Protein AF-A0A7S4L7Z9-F1 (afdb_monomer_lite)

Secondary structure (DSSP, 8-state):
-------GGGHHHHHHHHHHHT------PPPPHHHHHHHHHHHHHHHHHT--GGGGGGTHHHHHHHHHHH-HHHHHHHHHHHHTT--SPPPPB-TTT--BTEEEEEEEESS---STHHHHHHHTTTS-HHHHHH-EEEEEEEETTEEEEEEEEEGGGGGGG-

Foldseek 3Di:
DDDDDDDPVCVVVLVVVCVVVVHDDDDDDDDAPVVLLVVLLVVVVVVVVVDDPVCCVVCVVVLVVLCVPPHNVVSVVCVSCVSSVNPDPRFAADPQHRDTQKHKDKDKDQDDDPDLVVQLVVCVVPDDNVQSVQKARWDWDDDPSITTIIIIGGNVCVVVVD

pLDDT: mean 89.86, std 5.75, range [72.06, 97.31]

Organism: Guillardia theta (NCBI:txid55529)

Radius of gyration: 23.19 Å; chains: 1; bounding box: 47×49×59 Å

Structure (mmCIF, N/CA/C/O backbone):
data_AF-A0A7S4L7Z9-F1
#
_entry.id   AF-A0A7S4L7Z9-F1
#
loop_
_atom_site.group_PDB
_atom_site.id
_atom_site.type_symbol
_atom_site.label_atom_id
_atom_site.label_alt_id
_atom_site.label_comp_id
_atom_site.label_asym_id
_atom_site.label_entity_id
_atom_site.label_seq_id
_atom_site.pdbx_PDB_ins_code
_atom_site.Cartn_x
_atom_site.Cartn_y
_atom_site.Cartn_z
_atom_site.occupancy
_atom_site.B_iso_or_equiv
_atom_site.auth_seq_id
_atom_site.auth_comp_id
_atom_site.auth_asym_id
_atom_site.auth_atom_id
_atom_site.pdbx_PDB_model_num
ATOM 1 N N . VAL A 1 1 ? 9.355 22.366 4.865 1.00 83.38 1 VAL A N 1
ATOM 2 C CA . VAL A 1 1 ? 9.471 21.426 3.721 1.00 83.38 1 VAL A CA 1
ATOM 3 C C . VAL A 1 1 ? 8.527 21.908 2.635 1.00 83.38 1 VAL A C 1
ATOM 5 O O . VAL A 1 1 ? 7.402 22.244 2.971 1.00 83.38 1 VAL A O 1
ATOM 8 N N . ALA A 1 2 ? 8.977 22.000 1.383 1.00 88.69 2 ALA A N 1
ATOM 9 C CA . ALA A 1 2 ? 8.114 22.316 0.244 1.00 88.69 2 ALA A CA 1
ATOM 10 C C . ALA A 1 2 ? 7.942 21.052 -0.605 1.00 88.69 2 ALA A C 1
ATOM 12 O O . ALA A 1 2 ? 8.928 20.374 -0.894 1.00 88.69 2 ALA A O 1
ATOM 13 N N . VAL A 1 3 ? 6.702 20.731 -0.970 1.00 91.38 3 VAL A N 1
ATOM 14 C CA . VAL A 1 3 ?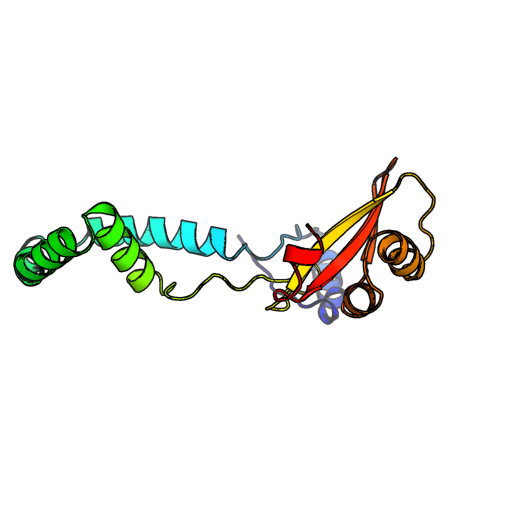 6.358 19.570 -1.801 1.00 91.38 3 VAL A CA 1
ATOM 15 C C . VAL A 1 3 ? 5.645 20.082 -3.045 1.00 91.38 3 VAL A C 1
ATOM 17 O O . VAL A 1 3 ? 4.764 20.934 -2.948 1.00 91.38 3 VAL A O 1
ATOM 20 N N . THR A 1 4 ? 6.034 19.582 -4.215 1.00 90.94 4 THR A N 1
ATOM 21 C CA . THR A 1 4 ? 5.438 19.957 -5.500 1.00 90.94 4 THR A CA 1
ATOM 22 C C . THR A 1 4 ? 4.947 18.696 -6.196 1.00 90.94 4 THR A C 1
ATOM 24 O O . THR A 1 4 ? 5.739 17.805 -6.496 1.00 90.94 4 THR A O 1
ATOM 27 N N . PHE A 1 5 ? 3.640 18.620 -6.438 1.00 91.12 5 PHE A N 1
ATOM 28 C CA . PHE A 1 5 ? 3.031 17.557 -7.231 1.00 91.12 5 PHE A CA 1
ATOM 29 C C . PHE A 1 5 ? 3.105 17.919 -8.712 1.00 91.12 5 PHE A C 1
ATOM 31 O O . PHE A 1 5 ? 2.919 19.079 -9.075 1.00 91.12 5 PHE A O 1
ATOM 38 N N . PHE A 1 6 ? 3.391 16.933 -9.556 1.00 88.00 6 PHE A N 1
ATOM 39 C CA . PHE A 1 6 ? 3.466 17.118 -10.999 1.00 88.00 6 PHE A CA 1
ATOM 40 C C . PHE A 1 6 ? 3.132 15.808 -11.718 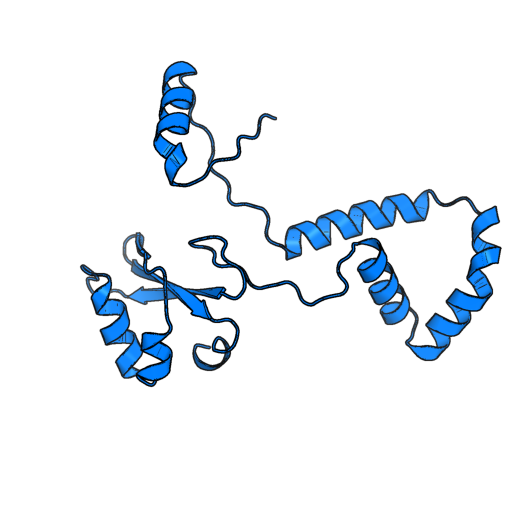1.00 88.00 6 PHE A C 1
ATOM 42 O O . PHE A 1 6 ? 3.316 14.710 -11.189 1.00 88.00 6 PHE A O 1
ATOM 49 N N . THR A 1 7 ? 2.669 15.926 -12.951 1.00 86.06 7 THR A N 1
ATOM 50 C CA . THR A 1 7 ? 2.453 14.822 -13.885 1.00 86.06 7 THR A CA 1
ATOM 51 C C . THR A 1 7 ? 3.618 14.721 -14.874 1.00 86.06 7 THR A C 1
ATOM 53 O O . THR A 1 7 ? 4.326 15.704 -15.105 1.00 86.06 7 THR A O 1
ATOM 56 N N . PRO A 1 8 ? 3.812 13.584 -15.571 1.00 81.81 8 PRO A N 1
ATOM 57 C CA . PRO A 1 8 ? 4.879 13.460 -16.570 1.00 81.81 8 PRO A CA 1
ATOM 58 C C . PRO A 1 8 ? 4.878 14.560 -17.649 1.00 81.81 8 PRO A C 1
ATOM 60 O O . PRO A 1 8 ? 5.938 14.922 -18.159 1.00 81.81 8 PRO A O 1
ATOM 63 N N . ARG A 1 9 ? 3.708 15.129 -17.978 1.00 87.38 9 ARG A N 1
ATOM 64 C CA . ARG A 1 9 ? 3.565 16.224 -18.957 1.00 87.38 9 ARG A CA 1
ATOM 65 C C . ARG A 1 9 ? 4.122 17.555 -18.437 1.00 87.38 9 ARG A C 1
ATOM 67 O O . ARG A 1 9 ? 4.631 18.358 -19.217 1.00 87.38 9 ARG A O 1
ATOM 74 N N . GLU A 1 10 ? 4.098 17.763 -17.127 1.00 91.94 10 GLU A N 1
ATOM 75 C CA . GLU A 1 10 ? 4.520 18.996 -16.447 1.00 91.94 10 GLU A CA 1
ATOM 76 C C . GLU A 1 10 ? 6.019 19.000 -16.100 1.00 91.94 10 GLU A C 1
ATOM 78 O O . GLU A 1 10 ? 6.550 19.988 -15.599 1.00 91.94 10 GLU A O 1
ATOM 83 N N . MET A 1 11 ? 6.758 17.939 -16.447 1.00 88.12 11 MET A N 1
ATOM 84 C CA . MET A 1 11 ? 8.201 17.819 -16.187 1.00 88.12 11 MET A CA 1
ATOM 85 C C . MET A 1 11 ? 9.026 18.993 -16.750 1.00 88.12 11 MET A C 1
ATOM 87 O O . MET A 1 11 ? 10.094 19.335 -16.240 1.00 88.12 11 MET A O 1
ATOM 91 N N . HIS A 1 12 ? 8.563 19.621 -17.833 1.00 92.19 12 HIS A N 1
ATOM 92 C CA . HIS A 1 12 ? 9.214 20.803 -18.399 1.00 92.19 12 HIS A CA 1
ATOM 93 C C . HIS A 1 12 ? 9.062 22.044 -17.499 1.00 92.19 12 HIS A C 1
ATOM 95 O O . HIS A 1 12 ? 10.016 22.806 -17.354 1.00 92.19 12 HIS A O 1
ATOM 101 N N . GLN A 1 13 ? 7.910 22.208 -16.842 1.00 94.50 13 GLN A N 1
ATOM 102 C CA . GLN A 1 13 ? 7.648 23.297 -15.896 1.00 94.50 13 GLN A CA 1
ATOM 103 C C . GLN A 1 13 ? 8.478 23.117 -14.624 1.00 94.50 13 GLN A C 1
ATOM 105 O O . GLN A 1 13 ? 9.096 24.073 -14.161 1.00 94.50 13 GLN A O 1
ATOM 110 N N . LEU A 1 14 ? 8.582 21.881 -14.118 1.00 92.62 14 LEU A N 1
ATOM 111 C CA . LEU A 1 14 ? 9.432 21.565 -12.967 1.00 92.62 14 LEU A CA 1
ATOM 112 C C . LEU A 1 14 ? 10.896 21.953 -13.236 1.00 92.62 14 LEU A C 1
ATOM 114 O O . LEU A 1 14 ? 11.526 22.626 -12.425 1.00 92.62 14 LEU A O 1
ATOM 118 N N . ARG A 1 15 ? 11.417 21.622 -14.426 1.00 92.69 15 ARG A N 1
ATOM 119 C CA . ARG A 1 15 ? 12.776 22.010 -14.841 1.00 92.69 15 ARG A CA 1
ATOM 120 C C . ARG A 1 15 ? 12.963 23.524 -14.938 1.00 92.69 15 ARG A C 1
ATOM 122 O O . ARG A 1 15 ? 14.030 24.021 -14.582 1.00 92.69 15 ARG A O 1
ATOM 129 N N . ALA A 1 16 ? 11.947 24.260 -15.390 1.00 94.81 16 ALA A N 1
ATOM 130 C CA . ALA A 1 16 ? 11.990 25.721 -15.418 1.00 94.81 16 ALA A CA 1
ATOM 131 C C . ALA A 1 16 ? 12.058 26.318 -14.001 1.00 94.81 16 ALA A C 1
ATOM 133 O O . ALA A 1 16 ? 12.823 27.258 -13.770 1.00 94.81 16 ALA A O 1
ATOM 134 N N . ILE A 1 17 ? 11.316 25.741 -13.046 1.00 94.25 17 ILE A N 1
ATOM 135 C CA . ILE A 1 17 ? 11.379 26.122 -11.629 1.00 94.25 17 ILE A CA 1
ATOM 136 C C . ILE A 1 17 ? 12.788 25.881 -11.090 1.00 94.25 17 ILE A C 1
ATOM 138 O O . ILE A 1 17 ? 13.406 26.833 -10.621 1.00 94.25 17 ILE A O 1
ATOM 142 N N . GLU A 1 18 ? 13.325 24.661 -11.222 1.00 94.62 18 GLU A N 1
ATOM 143 C CA . GLU A 1 18 ? 14.678 24.306 -10.762 1.00 94.62 18 GLU A CA 1
ATOM 144 C C . GLU A 1 18 ? 15.753 25.254 -11.303 1.00 94.62 18 GLU A C 1
ATOM 146 O O . GLU A 1 18 ? 16.648 25.676 -10.569 1.00 94.62 18 GLU A O 1
ATOM 151 N N . TRP A 1 19 ? 15.660 25.608 -12.589 1.00 95.44 19 TRP A N 1
ATOM 152 C CA . TRP A 1 19 ? 16.607 26.513 -13.235 1.00 95.44 19 TRP A CA 1
ATOM 153 C C . TRP A 1 19 ? 16.540 27.924 -12.646 1.00 95.44 19 TRP A C 1
ATOM 155 O O . TRP A 1 19 ? 17.569 28.538 -12.367 1.00 95.44 19 TRP A O 1
ATOM 165 N N . ARG A 1 20 ? 15.326 28.419 -12.390 1.00 95.69 20 ARG A N 1
ATOM 166 C CA . ARG A 1 20 ? 15.093 29.757 -11.840 1.00 95.69 20 ARG A CA 1
ATOM 167 C C . ARG A 1 20 ? 15.471 29.864 -10.363 1.00 95.69 20 ARG A C 1
ATOM 169 O O . ARG A 1 20 ? 16.001 30.895 -9.961 1.00 95.69 20 ARG A O 1
ATOM 176 N N . ILE A 1 21 ? 15.261 28.805 -9.578 1.00 94.75 21 ILE A N 1
ATOM 177 C CA . ILE A 1 21 ? 15.668 28.740 -8.160 1.00 94.75 21 ILE A CA 1
ATOM 178 C C . ILE A 1 21 ? 17.113 28.253 -7.968 1.00 94.75 21 ILE A C 1
ATOM 180 O O . ILE A 1 21 ? 17.591 28.185 -6.836 1.00 94.75 21 ILE A O 1
ATOM 184 N N . LYS A 1 22 ? 17.801 27.879 -9.057 1.00 94.25 22 LYS A N 1
ATOM 185 C CA . LYS A 1 22 ? 19.173 27.340 -9.072 1.00 94.25 22 LYS A CA 1
ATOM 186 C C . LYS A 1 22 ? 19.390 26.156 -8.117 1.00 94.25 22 LYS A C 1
ATOM 188 O O . LYS A 1 22 ? 20.493 25.944 -7.628 1.00 94.25 22 LYS A O 1
ATOM 193 N N . THR A 1 23 ? 18.339 25.382 -7.859 1.00 93.81 23 THR A N 1
ATOM 194 C CA . THR A 1 23 ? 18.334 24.262 -6.909 1.00 93.81 23 THR A CA 1
ATOM 195 C C . THR A 1 23 ? 17.626 23.075 -7.539 1.00 93.81 23 THR A C 1
ATOM 197 O O . THR A 1 23 ? 16.549 23.228 -8.115 1.00 93.81 23 THR A O 1
ATOM 200 N N . LYS A 1 24 ? 18.227 21.887 -7.425 1.00 90.62 24 LYS A N 1
ATOM 201 C CA . LYS A 1 24 ? 17.601 20.635 -7.857 1.00 90.62 24 LYS A CA 1
ATOM 202 C C . LYS A 1 24 ? 16.619 20.134 -6.811 1.00 90.62 24 LYS A C 1
ATOM 204 O O . LYS A 1 24 ? 16.946 20.062 -5.628 1.00 90.62 24 LYS A O 1
ATOM 209 N N . MET A 1 25 ? 15.421 19.779 -7.255 1.00 89.38 25 MET A N 1
ATOM 210 C CA . MET A 1 25 ? 14.410 19.158 -6.417 1.00 89.38 25 MET A CA 1
ATOM 211 C C . MET A 1 25 ? 14.675 17.657 -6.352 1.00 89.38 25 MET A C 1
ATOM 213 O O . MET A 1 25 ? 14.941 17.001 -7.358 1.00 89.38 25 MET A O 1
ATOM 217 N N . ARG A 1 26 ? 14.592 17.086 -5.150 1.00 90.00 26 ARG A N 1
ATOM 218 C CA . ARG A 1 26 ? 14.646 15.634 -4.990 1.00 90.00 26 ARG A CA 1
ATOM 219 C C . ARG A 1 26 ? 13.301 15.050 -5.405 1.00 90.00 26 ARG A C 1
ATOM 221 O O . ARG A 1 26 ? 12.307 15.260 -4.714 1.00 90.00 26 ARG A O 1
ATOM 228 N N . GLN A 1 27 ? 13.284 14.297 -6.499 1.00 84.94 27 GLN A N 1
ATOM 229 C CA . GLN A 1 27 ? 12.105 13.537 -6.889 1.00 84.94 27 GLN A CA 1
ATOM 230 C C . GLN A 1 27 ? 11.933 12.342 -5.946 1.00 84.94 27 GLN A C 1
ATOM 232 O O . GLN A 1 27 ? 12.853 11.546 -5.761 1.00 84.94 27 GLN A O 1
ATOM 237 N N . ILE A 1 28 ? 10.749 12.232 -5.355 1.00 84.94 28 ILE A N 1
ATOM 238 C CA . ILE A 1 28 ? 10.320 11.090 -4.548 1.00 84.94 28 ILE A CA 1
ATOM 239 C C . ILE A 1 28 ? 9.045 10.518 -5.167 1.00 84.94 28 ILE A C 1
ATOM 241 O O . ILE A 1 28 ? 8.248 11.263 -5.741 1.00 84.94 28 ILE A O 1
ATOM 245 N N . SER A 1 29 ? 8.869 9.201 -5.096 1.00 76.69 29 SER A N 1
ATOM 246 C CA . SER A 1 29 ? 7.602 8.573 -5.467 1.00 76.69 29 SER A CA 1
ATOM 247 C C . SER A 1 29 ? 6.517 8.939 -4.456 1.00 76.69 29 SER A C 1
ATOM 249 O O . SER A 1 29 ? 6.810 9.293 -3.312 1.00 76.69 29 SER A O 1
ATOM 251 N N . ALA A 1 30 ? 5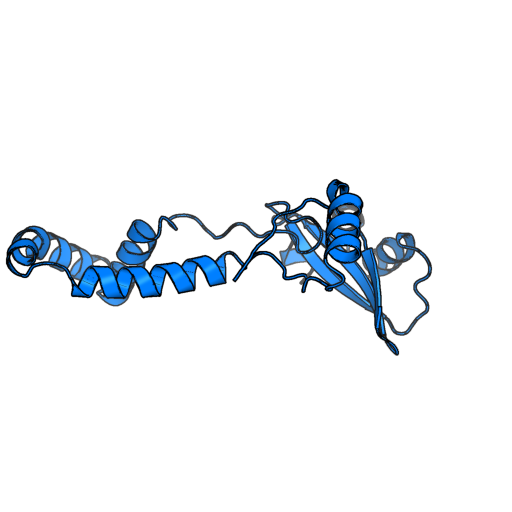.257 8.827 -4.874 1.00 79.31 30 ALA A N 1
ATOM 252 C CA . ALA A 1 30 ? 4.151 8.852 -3.929 1.00 79.31 30 ALA A CA 1
ATOM 253 C C . ALA A 1 30 ? 4.330 7.728 -2.884 1.00 79.31 30 ALA A C 1
ATOM 255 O O . ALA A 1 30 ? 4.894 6.679 -3.224 1.00 79.31 30 ALA A O 1
ATOM 256 N N . PRO A 1 31 ? 3.870 7.940 -1.638 1.00 81.00 31 PRO A N 1
ATOM 257 C CA . PRO A 1 31 ? 3.887 6.897 -0.627 1.00 81.00 31 PRO A CA 1
ATOM 258 C C . PRO A 1 31 ? 3.056 5.705 -1.093 1.00 81.00 31 PRO A C 1
ATOM 260 O O . PRO A 1 31 ? 2.021 5.863 -1.751 1.00 81.00 31 PRO A O 1
ATOM 263 N N . GLN A 1 32 ? 3.523 4.509 -0.757 1.00 76.38 32 GLN A N 1
ATOM 264 C CA . GLN A 1 32 ? 2.781 3.297 -1.079 1.00 76.38 32 GLN A CA 1
ATOM 265 C C . GLN A 1 32 ? 1.509 3.216 -0.223 1.00 76.38 32 GLN A C 1
ATOM 267 O O . GLN A 1 32 ? 1.510 3.694 0.914 1.00 76.38 32 GLN A O 1
ATOM 272 N N . PRO A 1 33 ? 0.426 2.581 -0.709 1.00 78.50 33 PRO A N 1
ATOM 273 C CA . PRO A 1 33 ? -0.803 2.429 0.069 1.00 78.50 33 PRO A CA 1
ATOM 274 C C . PRO A 1 33 ? -0.564 1.832 1.468 1.00 78.50 33 PRO A C 1
ATOM 276 O O . PRO A 1 33 ? -1.141 2.291 2.449 1.00 78.50 33 PRO A O 1
ATOM 279 N N . GLU A 1 34 ? 0.360 0.876 1.590 1.00 81.62 34 GLU A N 1
ATOM 280 C CA . GLU A 1 34 ? 0.756 0.296 2.880 1.00 81.62 34 GLU A CA 1
ATOM 281 C C . GLU A 1 34 ? 1.414 1.302 3.834 1.00 81.62 34 GLU A C 1
ATOM 283 O O . GLU A 1 34 ? 1.226 1.226 5.048 1.00 81.62 34 GLU A O 1
ATOM 288 N N . GLU A 1 35 ? 2.202 2.241 3.308 1.00 84.12 35 GLU A N 1
ATOM 289 C CA . GLU A 1 35 ? 2.846 3.286 4.107 1.00 84.12 35 GLU A CA 1
ATOM 290 C C . GLU A 1 35 ? 1.807 4.267 4.648 1.00 84.12 35 GLU A C 1
ATOM 292 O O . GLU A 1 35 ? 1.891 4.661 5.810 1.00 84.12 35 GLU A O 1
ATOM 297 N N . ILE A 1 36 ? 0.793 4.591 3.838 1.00 86.38 36 ILE A N 1
ATOM 298 C CA . ILE A 1 36 ? -0.344 5.423 4.248 1.00 86.38 36 ILE A CA 1
ATOM 299 C C . ILE A 1 36 ? -1.110 4.735 5.384 1.00 86.38 36 ILE A C 1
ATOM 301 O O . ILE A 1 36 ? -1.353 5.351 6.418 1.00 86.38 36 ILE A O 1
ATOM 305 N N . VAL A 1 37 ? -1.425 3.441 5.244 1.00 87.12 37 VAL A N 1
ATOM 306 C CA . VAL A 1 37 ? -2.112 2.672 6.298 1.00 87.12 37 VAL A CA 1
ATOM 307 C C . VAL A 1 37 ? -1.290 2.639 7.587 1.00 87.12 37 VAL A C 1
ATOM 309 O O . VAL A 1 37 ? -1.835 2.839 8.670 1.00 87.12 37 VAL A O 1
ATOM 312 N N . LYS A 1 38 ? 0.028 2.427 7.491 1.00 87.38 38 LYS A N 1
ATOM 313 C CA . LYS A 1 38 ? 0.924 2.430 8.659 1.00 87.38 38 LYS A CA 1
ATOM 314 C C . LYS A 1 38 ? 0.986 3.793 9.345 1.00 87.38 38 LYS A C 1
ATOM 316 O O . LYS A 1 38 ? 1.065 3.825 10.571 1.00 87.38 38 LYS A O 1
ATOM 321 N N . ALA A 1 39 ? 0.982 4.888 8.586 1.00 89.31 39 ALA A N 1
ATOM 322 C CA . ALA A 1 39 ? 0.931 6.237 9.141 1.00 89.31 39 ALA A CA 1
ATOM 323 C C . ALA A 1 39 ? -0.404 6.472 9.865 1.00 89.31 39 ALA A C 1
ATOM 325 O O . ALA A 1 39 ? -0.395 6.756 11.059 1.00 89.31 39 ALA A O 1
ATOM 326 N N . ASN A 1 40 ? -1.530 6.192 9.201 1.00 89.75 40 ASN A N 1
ATOM 327 C CA . ASN A 1 40 ? -2.864 6.330 9.791 1.00 89.75 40 ASN A CA 1
ATOM 328 C C . ASN A 1 40 ? -3.020 5.497 11.069 1.00 89.75 40 ASN A C 1
ATOM 330 O O . ASN A 1 40 ? -3.556 5.982 12.056 1.00 89.75 40 ASN A O 1
ATOM 334 N N . ALA A 1 41 ? -2.524 4.257 11.093 1.00 90.12 41 ALA A N 1
ATOM 335 C CA . ALA A 1 41 ? -2.605 3.406 12.280 1.00 90.12 41 ALA A CA 1
ATOM 336 C C . ALA A 1 41 ? -1.881 4.008 13.499 1.00 90.12 41 ALA A C 1
ATOM 338 O O . ALA A 1 41 ? -2.321 3.813 14.632 1.00 90.12 41 ALA A O 1
ATOM 339 N N . ARG A 1 42 ? -0.782 4.746 13.283 1.00 90.44 42 ARG A N 1
ATOM 340 C CA . ARG A 1 42 ? -0.076 5.455 14.362 1.00 90.44 42 ARG A CA 1
ATOM 341 C C . ARG A 1 42 ? -0.885 6.642 14.863 1.00 90.44 42 ARG A C 1
ATOM 343 O O . ARG A 1 42 ? -1.003 6.803 16.072 1.00 90.44 42 ARG A O 1
ATOM 350 N N . ASP A 1 43 ? -1.460 7.414 13.950 1.00 92.94 43 ASP A N 1
ATOM 351 C CA . ASP A 1 43 ? -2.268 8.581 14.302 1.00 92.94 43 ASP A CA 1
ATOM 352 C C . ASP A 1 43 ? -3.533 8.158 15.062 1.00 92.94 43 ASP A C 1
ATOM 354 O O . ASP A 1 43 ? -3.848 8.723 16.104 1.00 92.94 43 ASP A O 1
ATOM 358 N N . ILE A 1 44 ? -4.188 7.076 14.625 1.00 94.50 44 ILE A N 1
ATOM 359 C CA . ILE A 1 44 ? -5.351 6.499 15.314 1.00 94.50 44 ILE A CA 1
ATOM 360 C C . ILE A 1 44 ? -4.993 6.063 16.729 1.00 94.50 44 ILE A C 1
ATOM 362 O O . ILE A 1 44 ? -5.775 6.287 17.647 1.00 94.50 44 ILE A O 1
ATOM 366 N N . LYS A 1 45 ? -3.819 5.455 16.928 1.00 93.50 45 LYS A N 1
ATOM 367 C CA . LYS A 1 45 ? -3.377 5.062 18.268 1.00 93.50 45 LYS A CA 1
ATOM 368 C C . LYS A 1 45 ? -3.323 6.272 19.206 1.00 93.50 45 LYS A C 1
ATOM 370 O O . LYS A 1 45 ? -3.829 6.177 20.318 1.00 93.50 45 LYS A O 1
ATOM 375 N N . LEU A 1 46 ? -2.758 7.390 18.748 1.00 94.19 46 LEU A N 1
ATOM 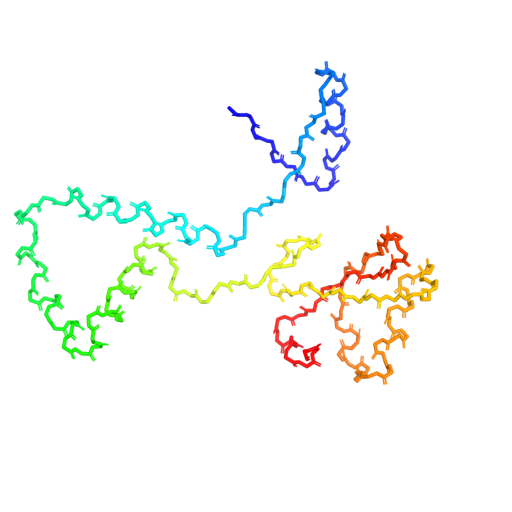376 C CA . LEU A 1 46 ? -2.711 8.629 19.529 1.00 94.19 46 LEU A CA 1
ATOM 377 C C . LEU A 1 46 ? -4.125 9.151 19.814 1.00 94.19 46 LEU A C 1
ATOM 379 O O . LEU A 1 46 ? -4.438 9.475 20.951 1.00 94.19 46 LEU A O 1
ATOM 383 N N . SER A 1 47 ? -5.012 9.142 18.815 1.00 93.56 47 SER A N 1
ATOM 384 C CA . SER A 1 47 ? -6.406 9.563 19.006 1.00 93.56 47 SER A CA 1
ATOM 385 C C . SER A 1 47 ? -7.175 8.687 19.999 1.00 93.56 47 SER A C 1
ATOM 387 O O . SER A 1 47 ? -8.023 9.194 20.724 1.00 93.56 47 SER A O 1
ATOM 389 N N . VAL A 1 48 ? -6.893 7.381 20.053 1.00 92.94 48 VAL A N 1
ATOM 390 C CA . VAL A 1 48 ? -7.502 6.464 21.032 1.00 92.94 48 VAL A CA 1
ATOM 391 C C . VAL A 1 48 ? -7.020 6.771 22.454 1.00 92.94 48 VAL A C 1
ATOM 393 O O . VAL A 1 48 ? -7.813 6.679 23.386 1.00 92.94 48 VAL A O 1
ATOM 396 N N . GLU A 1 49 ? -5.756 7.170 22.629 1.00 92.19 49 GLU A N 1
ATOM 397 C CA . GLU A 1 49 ? -5.197 7.568 23.934 1.00 92.19 49 GLU A CA 1
ATOM 398 C C . GLU A 1 49 ? -5.815 8.875 24.475 1.00 92.19 49 GLU A C 1
ATOM 400 O O . GLU A 1 49 ? -5.832 9.088 25.685 1.00 92.19 49 GLU A O 1
ATOM 405 N N . GLU A 1 50 ? -6.369 9.723 23.604 1.00 94.44 50 GLU A N 1
ATOM 406 C CA . GLU A 1 50 ? -7.016 10.994 23.965 1.00 94.44 50 GLU A CA 1
ATOM 407 C C . GLU A 1 50 ? -8.513 10.860 24.314 1.00 94.44 50 GLU A C 1
ATOM 409 O O . GLU A 1 50 ? -9.155 11.843 24.697 1.00 94.44 50 GLU A O 1
ATOM 414 N N . VAL A 1 51 ? -9.100 9.662 24.194 1.00 94.81 51 VAL A N 1
ATOM 415 C CA . VAL A 1 51 ? -10.527 9.442 24.476 1.00 94.81 51 VAL A CA 1
ATOM 416 C C . VAL A 1 51 ? -10.816 9.618 25.968 1.00 94.81 51 VAL A C 1
ATOM 418 O O . VAL A 1 51 ? -10.202 8.986 26.826 1.00 94.81 51 VAL A O 1
ATOM 421 N N . HIS A 1 52 ? -11.809 10.452 26.284 1.00 96.25 52 HIS A N 1
ATOM 422 C CA . HIS A 1 52 ? -12.227 10.694 27.663 1.00 96.25 52 HIS A CA 1
ATOM 423 C C . HIS A 1 52 ? -12.822 9.429 28.305 1.00 96.25 52 HIS A C 1
ATOM 425 O O . HIS A 1 52 ? -13.677 8.768 27.710 1.00 96.25 52 HIS A O 1
ATOM 431 N N . SER A 1 53 ? -12.429 9.131 29.549 1.00 94.12 53 SER A N 1
ATOM 432 C CA . SER A 1 53 ? -12.831 7.915 30.278 1.00 94.12 53 SER A CA 1
ATOM 433 C C . SER A 1 53 ? -14.344 7.722 30.359 1.00 94.12 53 SER A C 1
ATOM 435 O O . SER A 1 53 ? -14.828 6.604 30.232 1.00 94.12 53 SER A O 1
ATOM 437 N N . ASP A 1 54 ? -15.094 8.810 30.516 1.00 96.38 54 ASP A N 1
ATOM 438 C CA . ASP A 1 54 ? -16.557 8.785 30.679 1.00 96.38 54 ASP A CA 1
ATOM 439 C C . ASP A 1 54 ? -17.305 8.278 29.440 1.00 96.38 54 ASP A C 1
ATOM 441 O O . ASP A 1 54 ? -18.474 7.906 29.522 1.00 96.38 54 ASP A O 1
ATOM 445 N N . VAL A 1 55 ? -16.640 8.256 28.285 1.00 94.94 55 VAL A N 1
ATOM 446 C CA . VAL A 1 55 ? -17.210 7.753 27.034 1.00 94.94 55 VAL A CA 1
ATOM 447 C C . VAL A 1 55 ? -17.050 6.232 26.930 1.00 94.94 55 VAL A C 1
ATOM 449 O O . VAL A 1 55 ? -17.856 5.581 26.268 1.00 94.94 55 VAL A O 1
ATOM 452 N N . LEU A 1 56 ? -16.059 5.638 27.610 1.00 93.69 56 LEU A N 1
ATOM 453 C CA . LEU A 1 56 ? -15.746 4.206 27.512 1.00 93.69 56 LEU A CA 1
ATOM 454 C C . LEU A 1 56 ? -16.912 3.285 27.928 1.00 93.69 56 LEU A C 1
ATOM 456 O O . LEU A 1 56 ? -17.186 2.341 27.180 1.00 93.69 56 LEU A O 1
ATOM 460 N N . PRO A 1 57 ? -17.669 3.560 29.015 1.00 97.06 57 PRO A N 1
ATOM 461 C CA . PRO A 1 57 ? -18.804 2.721 29.412 1.00 97.06 57 PRO A CA 1
ATOM 462 C C . PRO A 1 57 ? -19.910 2.624 28.352 1.00 97.06 57 PRO A C 1
ATOM 464 O O . PRO A 1 57 ? -20.660 1.652 28.328 1.00 97.06 57 PRO A O 1
ATOM 467 N N . LEU A 1 58 ? -20.015 3.604 27.443 1.00 96.00 58 LEU A N 1
ATOM 468 C CA . LEU A 1 58 ? -21.014 3.586 26.366 1.00 96.00 58 LEU A CA 1
ATOM 469 C C . LEU A 1 58 ? -20.740 2.488 25.326 1.00 96.00 58 LEU A C 1
ATOM 471 O O . LEU A 1 58 ? -21.660 2.073 24.623 1.00 96.00 58 LEU A O 1
ATOM 475 N N . PHE A 1 59 ? -19.492 2.023 25.227 1.00 95.50 59 PHE A N 1
ATOM 476 C CA . PHE A 1 59 ? -19.052 1.035 24.240 1.00 95.50 59 PHE A CA 1
ATOM 477 C C . PHE A 1 59 ? -18.708 -0.327 24.853 1.00 95.50 59 PHE A C 1
ATOM 479 O O . PHE A 1 59 ? -18.547 -1.289 24.106 1.00 95.50 59 PHE A O 1
ATOM 486 N N . GLU A 1 60 ? -18.627 -0.429 26.183 1.00 95.56 60 GLU A N 1
ATOM 487 C CA . GLU A 1 60 ? -18.115 -1.600 26.909 1.00 95.56 60 GLU A CA 1
ATOM 488 C C . GLU A 1 60 ? -18.822 -2.899 26.506 1.00 95.56 60 GLU A C 1
ATOM 490 O O . GLU A 1 60 ? -18.176 -3.822 26.015 1.00 95.56 60 GLU A O 1
ATOM 495 N N . LYS A 1 61 ? -20.159 -2.925 26.560 1.00 97.19 61 LYS A N 1
ATOM 496 C CA . LYS A 1 61 ? -20.944 -4.105 26.166 1.00 97.19 61 LYS A CA 1
ATOM 497 C C . LYS A 1 61 ? -20.692 -4.530 24.712 1.00 97.19 61 LYS A C 1
ATOM 499 O O . LYS A 1 61 ? -20.555 -5.712 24.423 1.00 97.19 61 LYS A O 1
ATOM 504 N N . THR A 1 62 ? -20.618 -3.566 23.791 1.00 96.62 62 THR A N 1
ATOM 505 C CA . THR A 1 62 ? -20.373 -3.865 22.366 1.00 96.62 62 THR A CA 1
ATOM 506 C C . THR A 1 62 ? -18.948 -4.376 22.158 1.00 96.62 62 THR A C 1
ATOM 508 O O . THR A 1 62 ? -18.724 -5.293 21.372 1.00 96.62 62 THR A O 1
ATOM 511 N N . ALA A 1 63 ? -17.976 -3.810 22.877 1.00 96.00 63 ALA A N 1
ATOM 512 C CA . ALA A 1 63 ? -16.591 -4.251 22.826 1.00 96.00 63 ALA A CA 1
ATOM 513 C C . ALA A 1 63 ? -16.440 -5.688 23.347 1.00 96.00 63 ALA A C 1
ATOM 515 O O . ALA A 1 63 ? -15.755 -6.487 22.713 1.00 96.00 63 ALA A O 1
ATOM 516 N N . GLU A 1 64 ? -17.110 -6.041 24.446 1.00 96.88 64 GLU A N 1
ATOM 517 C CA . GLU A 1 64 ? -17.126 -7.406 24.983 1.00 96.88 64 GLU A CA 1
ATOM 518 C C . GLU A 1 64 ? -17.726 -8.411 23.993 1.00 96.88 64 GLU A C 1
ATOM 520 O O . GLU A 1 64 ? -17.105 -9.442 23.732 1.00 96.88 64 GLU A O 1
ATOM 525 N N . GLU A 1 65 ? -18.880 -8.093 23.395 1.00 97.31 65 GLU A N 1
ATOM 526 C CA . GLU A 1 65 ? -19.520 -8.922 22.361 1.00 97.31 65 GLU A CA 1
ATOM 527 C C . GLU A 1 65 ? -18.573 -9.141 21.167 1.00 97.31 65 GLU A C 1
ATOM 529 O O . GLU A 1 65 ? -18.314 -10.276 20.764 1.00 97.31 65 GLU A O 1
ATOM 534 N N . MET A 1 66 ? -17.945 -8.073 20.660 1.00 97.06 66 MET A N 1
ATOM 535 C CA . MET A 1 66 ? -16.962 -8.181 19.576 1.00 97.06 66 MET A CA 1
ATOM 536 C C . MET A 1 66 ? -15.752 -9.043 19.963 1.00 97.06 66 MET A C 1
ATOM 538 O O . MET A 1 66 ? -15.270 -9.838 19.154 1.00 97.06 66 MET A O 1
ATOM 542 N N . ILE A 1 67 ? -15.234 -8.898 21.185 1.00 97.31 67 ILE A N 1
ATOM 543 C CA . ILE A 1 67 ? -14.096 -9.690 21.667 1.00 97.31 67 ILE A CA 1
ATOM 544 C C . ILE A 1 67 ? -14.469 -11.174 21.755 1.00 97.31 67 ILE A C 1
ATOM 546 O O . ILE A 1 67 ? -13.641 -12.012 21.392 1.00 97.31 67 ILE A O 1
ATOM 550 N N . GLN A 1 68 ? -15.686 -11.502 22.195 1.00 97.06 68 GLN A N 1
ATOM 551 C CA . GLN A 1 68 ? -16.173 -12.882 22.263 1.00 97.06 68 GLN A CA 1
ATOM 552 C C . GLN A 1 68 ? -16.339 -13.507 20.871 1.00 97.06 68 GLN A C 1
ATOM 554 O O . GLN A 1 68 ? -15.891 -14.634 20.660 1.00 97.06 68 GLN A O 1
ATOM 559 N N . ASP A 1 69 ? -16.907 -12.772 19.913 1.00 96.25 69 ASP A N 1
ATOM 560 C CA . ASP A 1 69 ? -17.245 -13.308 18.589 1.00 96.25 69 ASP A CA 1
ATOM 561 C C . ASP A 1 69 ? -16.026 -13.565 17.693 1.00 96.25 69 ASP A C 1
ATOM 563 O O . ASP A 1 69 ? -15.967 -14.563 16.970 1.00 96.25 69 ASP A O 1
ATOM 567 N N . MET A 1 70 ? -15.048 -12.653 17.687 1.00 95.06 70 MET A N 1
ATOM 568 C CA . MET A 1 70 ? -13.916 -12.722 16.750 1.00 95.06 70 MET A CA 1
ATOM 569 C C . MET A 1 70 ? -12.535 -12.756 17.412 1.00 95.06 70 MET A C 1
ATOM 571 O O . MET A 1 70 ? -11.540 -12.970 16.713 1.00 95.06 70 MET A O 1
ATOM 575 N N . GLY A 1 71 ? -12.462 -12.587 18.733 1.00 96.94 71 GLY A N 1
ATOM 576 C CA . GLY A 1 71 ? -11.220 -12.488 19.495 1.00 96.94 71 GLY A CA 1
ATOM 577 C C . GLY A 1 71 ? -10.661 -11.063 19.540 1.00 96.94 71 GLY A C 1
ATOM 578 O O . GLY A 1 71 ? -10.758 -10.303 18.573 1.00 96.94 71 GLY A O 1
ATOM 579 N N . ALA A 1 72 ? -10.010 -10.712 20.654 1.00 95.50 72 ALA A N 1
ATOM 580 C CA . ALA A 1 72 ? -9.562 -9.345 20.940 1.00 95.50 72 ALA A CA 1
ATOM 581 C C . ALA A 1 72 ? -8.679 -8.730 19.841 1.00 95.50 72 ALA A C 1
ATOM 583 O O . ALA A 1 72 ? -8.918 -7.606 19.404 1.00 95.50 72 ALA A O 1
ATOM 584 N N . THR A 1 73 ? -7.684 -9.473 19.346 1.00 96.25 73 THR A N 1
ATOM 585 C CA . THR A 1 73 ? -6.774 -8.970 18.306 1.00 96.25 73 THR A CA 1
ATOM 586 C C . THR A 1 73 ? -7.509 -8.696 16.999 1.00 96.25 73 THR A C 1
ATOM 588 O O . THR A 1 73 ? -7.319 -7.643 16.398 1.00 96.25 73 THR A O 1
ATOM 591 N N . LYS A 1 74 ? -8.376 -9.615 16.561 1.00 95.12 74 LYS A N 1
ATOM 592 C CA . LYS A 1 74 ? -9.105 -9.472 15.297 1.00 95.12 74 LYS A CA 1
ATOM 593 C C . LYS A 1 74 ? -10.158 -8.365 15.380 1.00 95.12 74 LYS A C 1
ATOM 595 O O . LYS A 1 74 ? -10.272 -7.597 14.428 1.00 95.12 74 LYS A O 1
ATOM 600 N N . ALA A 1 75 ? -10.851 -8.242 16.514 1.00 96.44 75 ALA A N 1
ATOM 601 C CA . ALA A 1 75 ? -11.785 -7.151 16.787 1.00 96.44 75 ALA A CA 1
ATOM 602 C C . ALA A 1 75 ? -11.091 -5.787 16.719 1.00 96.44 75 ALA A C 1
ATOM 604 O O . ALA A 1 75 ? -11.554 -4.895 16.006 1.00 96.44 75 ALA A O 1
ATOM 605 N N . LEU A 1 76 ? -9.933 -5.650 17.375 1.00 95.00 76 LEU A N 1
ATOM 606 C CA . LEU A 1 76 ? -9.168 -4.407 17.348 1.00 95.00 76 LEU A CA 1
ATOM 607 C C . LEU A 1 76 ? -8.629 -4.100 15.944 1.00 95.00 76 LEU A C 1
ATOM 609 O O . LEU A 1 76 ? -8.740 -2.968 15.484 1.00 95.00 76 LEU A O 1
ATOM 613 N N . CYS A 1 77 ? -8.103 -5.095 15.221 1.00 93.88 77 CYS A N 1
ATOM 614 C CA . CYS A 1 77 ? -7.672 -4.914 13.832 1.00 93.88 77 CYS A CA 1
ATOM 615 C C . CYS A 1 77 ? -8.822 -4.458 12.923 1.00 93.88 77 CYS A C 1
ATOM 617 O O . CYS A 1 77 ? -8.628 -3.555 12.111 1.00 93.88 77 CYS A O 1
ATOM 619 N N . ALA A 1 78 ? -10.012 -5.049 13.062 1.00 93.50 78 ALA A N 1
ATOM 620 C CA . ALA A 1 78 ? -11.186 -4.668 12.283 1.00 93.50 78 ALA A CA 1
ATOM 621 C C . ALA A 1 78 ? -11.645 -3.237 12.606 1.00 93.50 78 ALA A C 1
ATOM 623 O O . ALA A 1 78 ? -11.894 -2.456 11.689 1.00 93.50 78 ALA A O 1
ATOM 624 N N . ALA A 1 79 ? -11.687 -2.860 13.887 1.00 93.81 79 ALA A N 1
ATOM 625 C CA . ALA A 1 79 ? -12.016 -1.500 14.308 1.00 93.81 79 ALA A CA 1
ATOM 626 C C . ALA A 1 79 ? -11.004 -0.476 13.766 1.00 93.81 79 ALA A C 1
ATOM 628 O O . ALA A 1 79 ? -11.400 0.520 13.163 1.00 93.81 79 ALA A O 1
ATOM 629 N N . LEU A 1 80 ? -9.700 -0.751 13.892 1.00 92.50 80 LEU A N 1
ATOM 630 C CA . LEU A 1 80 ? -8.644 0.101 13.336 1.00 92.50 80 LEU A CA 1
ATOM 631 C C . LEU A 1 80 ? -8.761 0.240 11.814 1.00 92.50 80 LEU A C 1
ATOM 633 O O . LEU A 1 80 ? -8.583 1.336 11.291 1.00 92.50 80 LEU A O 1
ATOM 637 N N . ALA A 1 81 ? -9.099 -0.838 11.101 1.00 91.62 81 ALA A N 1
ATOM 638 C CA . ALA A 1 81 ? -9.320 -0.800 9.657 1.00 91.62 81 ALA A CA 1
ATOM 639 C C . ALA A 1 81 ? -10.518 0.088 9.276 1.00 91.62 81 ALA A C 1
ATOM 641 O O . ALA A 1 81 ? -10.434 0.842 8.307 1.00 91.62 81 ALA A O 1
ATOM 642 N N . VAL A 1 82 ? -11.607 0.051 10.053 1.00 92.81 82 VAL A N 1
ATOM 643 C CA . VAL A 1 82 ? -12.771 0.933 9.867 1.00 92.81 82 VAL A CA 1
ATOM 644 C C . VAL A 1 82 ? -12.404 2.393 10.128 1.00 92.81 82 VAL A C 1
ATOM 646 O O . VAL A 1 82 ? -12.691 3.241 9.287 1.00 92.81 82 VAL A O 1
ATOM 649 N N . ILE A 1 83 ? -11.724 2.688 11.241 1.00 91.69 83 ILE A N 1
ATOM 650 C CA . ILE A 1 83 ? -11.309 4.055 11.600 1.00 91.69 83 ILE A CA 1
ATOM 651 C C . ILE A 1 83 ? -10.335 4.620 10.556 1.00 91.69 83 ILE A C 1
ATOM 653 O O . ILE A 1 83 ? -10.464 5.769 10.143 1.00 91.69 83 ILE A O 1
ATOM 657 N N . ALA A 1 84 ? -9.398 3.801 10.071 1.00 89.12 84 ALA A N 1
ATOM 658 C CA . ALA A 1 84 ? -8.462 4.180 9.015 1.00 89.12 84 ALA A CA 1
ATOM 659 C C . ALA A 1 84 ? -9.121 4.344 7.633 1.00 89.12 84 ALA A C 1
ATOM 661 O O . ALA A 1 84 ? -8.438 4.736 6.686 1.00 89.12 84 ALA A O 1
ATOM 662 N N . GLY A 1 85 ? -10.408 4.006 7.485 1.00 87.50 85 GLY A N 1
ATOM 663 C CA . GLY A 1 85 ? -11.115 4.005 6.204 1.00 87.50 85 GLY A CA 1
ATOM 664 C C . GLY A 1 85 ? -10.667 2.895 5.245 1.00 87.50 85 GLY A C 1
ATOM 665 O O . GLY A 1 85 ? -11.006 2.931 4.063 1.00 87.50 85 GLY A O 1
ATOM 666 N N . GLN A 1 86 ? -9.921 1.898 5.731 1.00 87.00 86 GLN A N 1
ATOM 667 C CA . GLN A 1 86 ? -9.327 0.825 4.934 1.00 87.00 86 GLN A CA 1
ATOM 668 C C . GLN A 1 86 ? -10.105 -0.488 5.092 1.00 87.00 86 GLN A C 1
ATOM 670 O O . GLN A 1 86 ? -9.602 -1.486 5.600 1.00 87.00 86 GLN A O 1
ATOM 675 N N . THR A 1 87 ? -11.354 -0.503 4.629 1.00 85.56 87 THR A N 1
ATOM 676 C CA . THR A 1 87 ? -12.247 -1.677 4.725 1.00 85.56 87 THR A CA 1
ATOM 677 C C . THR A 1 87 ? -12.174 -2.613 3.519 1.00 85.56 87 THR A C 1
ATOM 679 O O . THR A 1 87 ? -12.785 -3.680 3.517 1.00 85.56 87 THR A O 1
ATOM 682 N N . LYS A 1 88 ? -11.426 -2.227 2.481 1.00 84.62 88 LYS A N 1
ATOM 683 C CA . LYS A 1 88 ? -11.220 -3.010 1.258 1.00 84.62 88 LYS A CA 1
ATOM 684 C C . LYS A 1 88 ? -9.742 -3.377 1.099 1.00 84.62 88 LYS A C 1
ATOM 686 O O . LYS A 1 88 ? -8.887 -2.661 1.629 1.00 84.62 88 LYS A O 1
ATOM 691 N N . PRO A 1 89 ? -9.424 -4.449 0.352 1.00 81.19 89 PRO A N 1
ATOM 692 C CA . PRO A 1 89 ? -8.048 -4.756 -0.022 1.00 81.19 89 PRO A CA 1
ATOM 693 C C . PRO A 1 89 ? -7.361 -3.539 -0.650 1.00 81.19 89 PRO A C 1
ATOM 695 O O . PRO A 1 89 ? -7.989 -2.786 -1.398 1.00 81.19 89 PRO A O 1
ATOM 698 N N . LEU A 1 90 ? -6.080 -3.340 -0.335 1.00 75.88 90 LEU A N 1
ATOM 699 C CA . LEU A 1 90 ? -5.296 -2.263 -0.934 1.00 75.88 90 LEU A CA 1
ATOM 700 C C . LEU A 1 90 ? -5.184 -2.524 -2.444 1.00 75.88 90 LEU A C 1
ATOM 702 O O . LEU A 1 90 ? -4.710 -3.595 -2.831 1.00 75.88 90 LEU A O 1
ATOM 706 N N . PRO A 1 91 ? -5.618 -1.590 -3.309 1.00 72.06 91 PRO A N 1
ATOM 707 C CA . PRO A 1 91 ? -5.497 -1.779 -4.743 1.00 72.06 91 PRO A CA 1
ATOM 708 C C . PRO A 1 91 ? -4.018 -1.768 -5.123 1.00 72.06 91 PRO A C 1
ATOM 710 O O . PRO A 1 91 ? -3.285 -0.833 -4.787 1.00 72.06 91 PRO A O 1
ATOM 713 N N . ALA A 1 92 ? -3.579 -2.791 -5.853 1.00 74.38 92 ALA A N 1
ATOM 714 C CA . ALA A 1 92 ? -2.259 -2.777 -6.461 1.00 74.38 92 ALA A CA 1
ATOM 715 C C . ALA A 1 92 ? -2.171 -1.626 -7.469 1.00 74.38 92 ALA A C 1
ATOM 717 O O . ALA A 1 92 ? -3.093 -1.408 -8.266 1.00 74.38 92 ALA A O 1
ATOM 718 N N . ARG A 1 93 ? -1.070 -0.875 -7.414 1.00 82.44 93 ARG A N 1
ATOM 719 C CA . ARG A 1 93 ? -0.794 0.231 -8.330 1.00 82.44 93 ARG A CA 1
ATOM 720 C C . ARG A 1 93 ? 0.507 -0.007 -9.078 1.00 82.44 93 ARG A C 1
ATOM 722 O O . ARG A 1 93 ? 1.508 -0.423 -8.497 1.00 82.44 93 ARG A O 1
ATOM 729 N N . SER A 1 94 ? 0.498 0.337 -10.360 1.00 84.50 94 SER A N 1
ATOM 730 C CA . SER A 1 94 ? 1.693 0.368 -11.196 1.00 84.50 94 SER A CA 1
ATOM 731 C C . SER A 1 94 ? 2.730 1.339 -10.622 1.00 84.50 94 SER A C 1
ATOM 733 O O . SER A 1 94 ? 2.432 2.509 -10.389 1.00 84.50 94 SER A O 1
ATOM 735 N N . LEU A 1 95 ? 3.977 0.895 -10.481 1.00 83.56 95 LEU A N 1
ATOM 736 C CA . LEU A 1 95 ? 5.126 1.748 -10.161 1.00 83.56 95 LEU A CA 1
ATOM 737 C C . LEU A 1 95 ? 5.581 2.598 -11.361 1.00 83.56 95 LEU A C 1
ATOM 739 O O . LEU A 1 95 ? 6.363 3.530 -11.191 1.00 83.56 95 LEU A O 1
ATOM 743 N N . LEU A 1 96 ? 5.108 2.294 -12.575 1.00 83.44 96 LEU A N 1
ATOM 744 C CA . LEU A 1 96 ? 5.466 3.016 -13.803 1.00 83.44 96 LEU A CA 1
ATOM 745 C C . LEU A 1 96 ? 4.520 4.174 -14.110 1.00 83.44 96 LEU A C 1
ATOM 747 O O . LEU A 1 96 ? 4.936 5.184 -14.680 1.00 83.44 96 LEU A O 1
ATOM 751 N N . SER A 1 97 ? 3.240 3.998 -13.793 1.00 79.75 97 SER A N 1
ATOM 752 C CA . SER A 1 97 ? 2.163 4.893 -14.220 1.00 79.75 97 SER A CA 1
ATOM 753 C C . SER A 1 97 ? 1.194 5.280 -13.105 1.00 79.75 97 SER A C 1
ATOM 755 O O . SER A 1 97 ? 0.325 6.118 -13.337 1.00 79.75 97 SER A O 1
ATOM 757 N N . SER A 1 98 ? 1.329 4.691 -11.913 1.00 80.06 98 SER A N 1
ATOM 758 C CA . SER A 1 98 ? 0.411 4.860 -10.778 1.00 80.06 98 SER A CA 1
ATOM 759 C C . SER A 1 98 ? -1.029 4.407 -11.049 1.00 80.06 98 SER A C 1
ATOM 761 O O . SER A 1 98 ? -1.919 4.713 -10.256 1.00 80.06 98 SER A O 1
ATOM 763 N N . LEU A 1 99 ? -1.272 3.678 -12.147 1.00 79.56 99 LEU A N 1
ATOM 764 C CA . LEU A 1 99 ? -2.583 3.120 -12.479 1.00 79.56 99 LEU A CA 1
ATOM 765 C C . LEU A 1 99 ? -2.960 1.992 -11.515 1.00 79.56 99 LEU A C 1
ATOM 767 O O . LEU A 1 99 ? -2.146 1.112 -11.239 1.00 79.56 99 LEU A O 1
ATOM 771 N N . GLU A 1 100 ? -4.203 2.016 -11.038 1.00 83.44 100 GLU A N 1
ATOM 772 C CA . GLU A 1 100 ? -4.792 0.955 -10.216 1.00 83.44 100 GLU A CA 1
ATOM 773 C C . GLU A 1 100 ? -5.056 -0.318 -11.026 1.00 83.44 100 GLU A C 1
ATOM 775 O O . GLU A 1 100 ? -5.304 -0.263 -12.231 1.00 83.44 100 GLU A O 1
ATOM 780 N N . GLY A 1 101 ? -5.028 -1.463 -10.342 1.00 87.19 101 GLY A N 1
ATOM 781 C CA . GLY A 1 101 ? -5.283 -2.771 -10.944 1.00 87.19 101 GLY A CA 1
ATOM 782 C C . GLY A 1 101 ? -4.092 -3.325 -11.722 1.00 87.19 101 GLY A C 1
ATOM 783 O O . GLY A 1 101 ? -4.273 -4.222 -12.541 1.00 87.19 101 GLY A O 1
ATOM 784 N N . PHE A 1 102 ? -2.888 -2.801 -11.480 1.00 88.50 102 PHE A N 1
ATOM 785 C CA . PHE A 1 102 ? -1.657 -3.266 -12.110 1.00 88.50 102 PHE A CA 1
ATOM 786 C C . PHE A 1 102 ? -0.549 -3.467 -11.080 1.00 88.50 102 PHE A C 1
ATOM 788 O O . PHE A 1 102 ? -0.388 -2.657 -10.167 1.00 88.50 102 PHE A O 1
ATOM 795 N N . LYS A 1 103 ? 0.264 -4.505 -11.283 1.00 89.69 103 LYS A N 1
ATOM 796 C CA . LYS A 1 103 ? 1.515 -4.748 -10.557 1.00 89.69 103 LYS A CA 1
ATOM 797 C C . LYS A 1 103 ? 2.686 -4.618 -11.527 1.00 89.69 103 LYS A C 1
ATOM 799 O O . LYS A 1 103 ? 2.651 -5.176 -12.623 1.00 89.69 103 LYS A O 1
ATOM 804 N N . THR A 1 104 ? 3.720 -3.872 -11.142 1.00 92.50 104 THR A N 1
ATOM 805 C CA . THR A 1 104 ? 4.917 -3.711 -11.978 1.00 92.50 104 THR A CA 1
ATOM 806 C C . THR A 1 104 ? 5.901 -4.848 -11.722 1.00 92.50 104 THR A C 1
ATOM 808 O O . THR A 1 104 ? 6.392 -5.011 -10.607 1.00 92.50 104 THR A O 1
ATOM 811 N N . PHE A 1 105 ? 6.227 -5.592 -12.774 1.00 93.50 105 PHE A N 1
ATOM 812 C CA . PHE A 1 105 ? 7.266 -6.616 -12.791 1.00 93.50 105 PHE A CA 1
ATOM 813 C C . PHE A 1 105 ? 8.546 -6.074 -13.414 1.00 93.50 105 PHE A C 1
ATOM 815 O O . PHE A 1 105 ? 8.523 -5.160 -14.240 1.00 93.50 105 PHE A O 1
ATOM 822 N N . VAL A 1 106 ? 9.673 -6.669 -13.027 1.00 93.19 106 VAL A N 1
ATOM 823 C CA . VAL A 1 106 ? 10.995 -6.347 -13.560 1.00 93.19 106 VAL A CA 1
ATOM 824 C C . VAL A 1 106 ? 11.641 -7.616 -14.098 1.00 93.19 106 VAL A C 1
ATOM 826 O O . VAL A 1 106 ? 11.883 -8.557 -13.349 1.00 93.19 106 VAL A O 1
ATOM 829 N N . ILE A 1 107 ? 11.987 -7.612 -15.385 1.00 91.12 107 ILE A N 1
ATOM 830 C CA . ILE A 1 107 ? 12.864 -8.623 -15.977 1.00 91.12 107 ILE A CA 1
ATOM 831 C C . ILE A 1 107 ? 14.286 -8.074 -16.046 1.00 91.12 107 ILE A C 1
ATOM 833 O O . ILE A 1 107 ? 14.513 -6.977 -16.559 1.00 91.12 107 ILE A O 1
ATOM 837 N N . LYS A 1 108 ? 15.249 -8.839 -15.529 1.00 91.06 108 LYS A N 1
ATOM 838 C CA . LYS A 1 108 ? 16.681 -8.526 -15.583 1.00 91.06 108 LYS A CA 1
ATOM 839 C C . LYS A 1 108 ? 17.379 -9.508 -16.512 1.00 91.06 108 LYS A C 1
ATOM 841 O O . LYS A 1 108 ? 17.082 -10.697 -16.511 1.00 91.06 108 LYS A O 1
ATOM 846 N N . THR A 1 109 ? 18.312 -9.003 -17.303 1.00 85.69 109 THR A N 1
ATOM 847 C CA . THR A 1 109 ? 19.117 -9.784 -18.235 1.00 85.69 109 THR A CA 1
ATOM 848 C C . THR A 1 109 ? 20.538 -9.231 -18.305 1.00 85.69 109 THR A C 1
ATOM 850 O O . THR A 1 109 ? 20.785 -8.037 -18.122 1.00 85.69 109 THR A O 1
ATOM 853 N N . THR A 1 110 ? 21.488 -10.120 -18.569 1.00 83.88 110 THR A N 1
ATOM 854 C CA . THR A 1 110 ? 22.872 -9.774 -18.914 1.00 83.88 110 THR A CA 1
ATOM 855 C C . THR A 1 110 ? 23.054 -9.596 -20.421 1.00 83.88 110 THR A C 1
ATOM 857 O O . THR A 1 110 ? 24.058 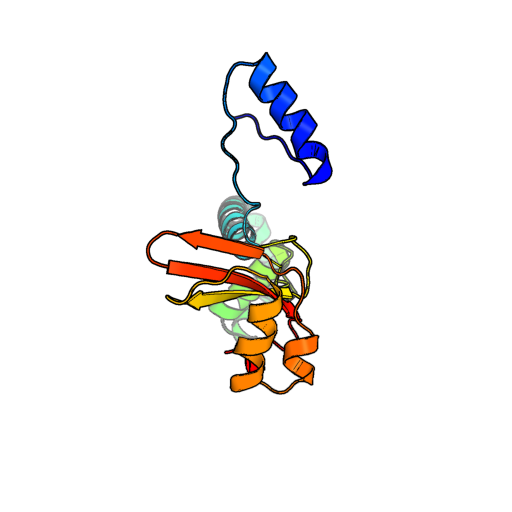-9.042 -20.862 1.00 83.88 110 THR A O 1
ATOM 860 N N . GLN A 1 111 ? 22.082 -10.043 -21.224 1.00 81.62 111 GLN A N 1
ATOM 861 C CA . GLN A 1 111 ? 22.097 -9.854 -22.670 1.00 81.62 111 GLN A CA 1
ATOM 862 C C . GLN A 1 111 ? 21.645 -8.437 -23.044 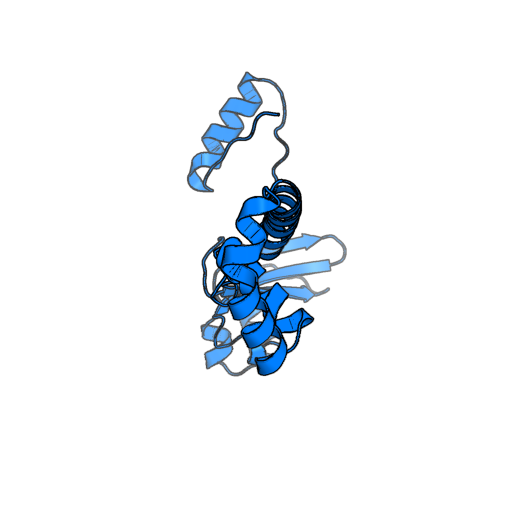1.00 81.62 111 GLN A C 1
ATOM 864 O O . GLN A 1 111 ? 20.729 -7.907 -22.409 1.00 81.62 111 GLN A O 1
ATOM 869 N N . PRO A 1 112 ? 22.222 -7.841 -24.105 1.00 80.44 112 PRO A N 1
ATOM 870 C CA . PRO A 1 112 ? 21.780 -6.557 -24.628 1.00 80.44 112 PRO A CA 1
ATOM 871 C C . PRO A 1 112 ? 20.271 -6.522 -24.894 1.00 80.44 112 PRO A C 1
ATOM 873 O O . PRO A 1 112 ? 19.771 -7.267 -25.732 1.00 80.44 112 PRO A O 1
ATOM 876 N N . MET A 1 113 ? 19.552 -5.636 -24.206 1.00 83.00 113 MET A N 1
ATOM 877 C CA . MET A 1 113 ? 18.144 -5.343 -24.463 1.00 83.00 113 MET A CA 1
ATOM 878 C C . MET A 1 113 ? 18.037 -3.949 -25.080 1.00 83.00 113 MET A C 1
ATOM 880 O O . MET A 1 113 ? 17.992 -2.944 -24.374 1.00 83.00 113 MET A O 1
ATOM 884 N N . ALA A 1 114 ? 18.059 -3.899 -26.413 1.00 80.31 114 ALA A N 1
ATOM 885 C CA . ALA A 1 114 ? 18.028 -2.645 -27.166 1.00 80.31 114 ALA A CA 1
ATOM 886 C C . ALA A 1 114 ? 16.600 -2.118 -27.382 1.00 80.31 114 ALA A C 1
ATOM 888 O O . ALA A 1 114 ? 16.388 -0.910 -27.441 1.00 80.31 114 ALA A O 1
ATOM 889 N N . GLU A 1 115 ? 15.617 -3.017 -27.475 1.00 87.69 115 GLU A N 1
ATOM 890 C CA . GLU A 1 115 ? 14.239 -2.669 -27.810 1.00 87.69 115 GLU A CA 1
ATOM 891 C C . GLU A 1 115 ? 13.240 -3.274 -26.827 1.00 87.69 115 GLU A C 1
ATOM 893 O O . GLU A 1 115 ? 13.323 -4.450 -26.470 1.00 87.69 115 GLU A O 1
ATOM 898 N N . SER A 1 116 ? 12.204 -2.503 -26.481 1.00 87.62 116 SER A N 1
ATOM 899 C CA . SER A 1 116 ? 11.090 -2.957 -25.638 1.00 87.62 116 SER A CA 1
ATOM 900 C C . SER A 1 116 ? 10.404 -4.210 -26.188 1.00 87.62 116 SER A C 1
ATOM 902 O O . SER A 1 116 ? 9.861 -5.005 -25.424 1.00 87.62 116 SER A O 1
ATOM 904 N N . ARG A 1 117 ? 10.452 -4.433 -27.510 1.00 88.56 117 ARG A N 1
ATOM 905 C CA . ARG A 1 117 ? 9.850 -5.610 -28.149 1.00 88.56 117 ARG A CA 1
ATOM 906 C C . ARG A 1 117 ? 10.497 -6.923 -27.699 1.00 88.56 117 ARG A C 1
ATOM 908 O O . ARG A 1 117 ? 9.821 -7.950 -27.667 1.00 88.56 117 ARG A O 1
ATOM 915 N N . MET A 1 118 ? 11.770 -6.888 -27.297 1.00 90.12 118 MET A N 1
ATOM 916 C CA . MET A 1 118 ? 12.495 -8.061 -26.801 1.00 90.12 118 MET A CA 1
ATOM 917 C C . MET A 1 118 ? 11.875 -8.632 -25.522 1.00 90.12 118 MET A C 1
ATOM 919 O O . MET A 1 118 ? 11.957 -9.837 -25.304 1.00 90.12 118 MET A O 1
ATOM 923 N N . VAL A 1 119 ? 11.193 -7.810 -24.716 1.00 92.38 119 VAL A N 1
ATOM 924 C CA . VAL A 1 119 ? 10.475 -8.266 -23.514 1.00 92.38 119 VAL A CA 1
ATOM 925 C C . VAL A 1 119 ? 9.419 -9.307 -23.880 1.00 92.38 119 VAL A C 1
ATOM 927 O O . VAL A 1 119 ? 9.388 -10.382 -23.289 1.00 92.38 119 VAL A O 1
ATOM 930 N N . PHE A 1 120 ? 8.616 -9.051 -24.919 1.00 92.38 120 PHE A N 1
ATOM 931 C CA . PHE A 1 120 ? 7.616 -10.016 -25.384 1.00 92.38 120 PHE A CA 1
ATOM 932 C C . PHE A 1 120 ? 8.258 -11.310 -25.895 1.00 92.38 120 PHE A C 1
ATOM 934 O O . PHE A 1 120 ? 7.699 -12.385 -25.699 1.00 92.38 120 PHE A O 1
ATOM 941 N N . VAL A 1 121 ? 9.426 -11.223 -26.542 1.00 91.12 121 VAL A N 1
ATOM 942 C CA . VAL A 1 121 ? 10.159 -12.405 -27.026 1.00 91.12 121 VAL A CA 1
ATOM 943 C C . VAL A 1 121 ? 10.648 -13.256 -25.858 1.00 91.12 121 VAL A C 1
ATOM 945 O O . VAL A 1 121 ? 10.544 -14.477 -25.918 1.00 91.12 121 VAL A O 1
ATOM 948 N N . LEU A 1 122 ? 11.162 -12.631 -24.796 1.00 90.38 122 LEU A N 1
ATOM 949 C CA . LEU A 1 122 ? 11.632 -13.341 -23.608 1.00 90.38 122 LEU A CA 1
ATOM 950 C C . LEU A 1 122 ? 10.477 -13.991 -22.846 1.00 90.38 122 LEU A C 1
ATOM 952 O O . LEU A 1 122 ? 10.558 -15.176 -22.538 1.00 90.38 122 LEU A O 1
ATOM 956 N N . LEU A 1 123 ? 9.391 -13.255 -22.601 1.00 92.44 123 LEU A N 1
ATOM 957 C CA . LEU A 1 123 ? 8.254 -13.776 -21.843 1.00 92.44 123 LEU A CA 1
ATOM 958 C C . LEU A 1 123 ? 7.543 -14.921 -22.575 1.00 92.44 123 LEU A C 1
ATOM 960 O O . LEU A 1 123 ? 7.176 -15.902 -21.943 1.00 92.44 123 LEU A O 1
ATOM 964 N N . ARG A 1 124 ? 7.432 -14.874 -23.912 1.00 93.88 124 ARG A N 1
ATOM 965 C CA . ARG A 1 124 ? 6.832 -15.967 -24.709 1.00 93.88 124 ARG A CA 1
ATOM 966 C C . ARG A 1 124 ? 7.570 -17.302 -24.607 1.00 93.88 124 ARG A C 1
ATOM 968 O O . ARG A 1 124 ? 7.020 -18.314 -25.025 1.00 93.88 124 ARG A O 1
ATOM 975 N N . LYS A 1 125 ? 8.805 -17.324 -24.096 1.00 92.00 125 LYS A N 1
ATOM 976 C CA . LYS A 1 125 ? 9.541 -18.578 -23.868 1.00 92.00 125 LYS A CA 1
ATOM 977 C C . LYS A 1 125 ? 9.018 -19.357 -22.664 1.00 92.00 125 LYS A C 1
ATOM 979 O O . LYS A 1 125 ? 9.267 -20.552 -22.586 1.00 92.00 125 LYS A O 1
ATOM 984 N N . VAL A 1 126 ? 8.358 -18.674 -21.730 1.00 92.12 126 VAL A N 1
ATOM 985 C CA . VAL A 1 126 ? 7.954 -19.232 -20.431 1.00 92.12 126 VAL A CA 1
ATOM 986 C C . VAL A 1 126 ? 6.473 -19.019 -20.118 1.00 92.12 126 VAL A C 1
ATOM 988 O O . VAL A 1 126 ? 5.938 -19.725 -19.275 1.00 92.12 126 VAL A O 1
ATOM 991 N N . LEU A 1 127 ? 5.798 -18.100 -20.816 1.00 94.25 127 LEU A N 1
ATOM 992 C CA . LEU A 1 127 ? 4.394 -17.762 -20.595 1.00 94.25 127 LEU A CA 1
ATOM 993 C C . LEU A 1 127 ? 3.552 -17.895 -21.877 1.00 94.25 127 LEU A C 1
ATOM 995 O O . LEU A 1 127 ? 4.029 -17.563 -22.971 1.00 94.25 127 LEU A O 1
ATOM 999 N N . PRO A 1 128 ? 2.272 -18.299 -21.751 1.00 93.94 128 PRO A N 1
ATOM 1000 C CA . PRO A 1 128 ? 1.292 -18.271 -22.832 1.00 93.94 128 PRO A CA 1
ATOM 1001 C C . PRO A 1 128 ? 1.175 -16.902 -23.512 1.00 93.94 128 PRO A C 1
ATOM 1003 O O . PRO A 1 128 ? 1.242 -15.850 -22.872 1.00 93.94 128 PRO A O 1
ATOM 1006 N N . GLN A 1 129 ? 0.915 -16.903 -24.824 1.00 92.00 129 GLN A N 1
ATOM 1007 C CA . GLN A 1 129 ? 0.800 -15.673 -25.616 1.00 92.00 129 GLN A CA 1
ATOM 1008 C C . GLN A 1 129 ? -0.267 -14.708 -25.077 1.00 92.00 129 GLN A C 1
ATOM 1010 O O . GLN A 1 129 ? -0.068 -13.494 -25.143 1.00 92.00 129 GLN A O 1
ATOM 1015 N N . GLU A 1 130 ? -1.375 -15.229 -24.552 1.00 92.50 130 GLU A N 1
ATOM 1016 C CA . GLU A 1 130 ? -2.455 -14.423 -23.983 1.00 92.50 130 GLU A CA 1
ATOM 1017 C C . GLU A 1 130 ? -1.967 -13.569 -22.803 1.00 92.50 130 GLU A C 1
ATOM 1019 O O . GLU A 1 130 ? -2.186 -12.355 -22.785 1.00 92.50 130 GLU A O 1
ATOM 1024 N N . LEU A 1 131 ? -1.212 -14.162 -21.877 1.00 93.12 131 LEU A N 1
ATOM 1025 C CA . LEU A 1 131 ? -0.641 -13.454 -20.730 1.00 93.12 131 LEU A CA 1
ATOM 1026 C C . LEU A 1 131 ? 0.367 -12.403 -21.178 1.00 93.12 131 LEU A C 1
ATOM 1028 O O . LEU A 1 131 ? 0.277 -11.236 -20.795 1.00 93.12 131 LEU A O 1
ATOM 1032 N N . VAL A 1 132 ? 1.262 -12.780 -22.089 1.00 94.00 132 VAL A N 1
ATOM 1033 C CA . VAL A 1 132 ? 2.273 -11.871 -22.640 1.00 94.00 132 VAL A CA 1
ATOM 1034 C C . VAL A 1 132 ? 1.641 -10.688 -23.382 1.00 94.00 132 VAL A C 1
ATOM 1036 O O . VAL A 1 132 ? 2.187 -9.590 -23.359 1.00 94.00 132 VAL A O 1
ATOM 1039 N N . SER A 1 133 ? 0.484 -10.874 -24.023 1.00 93.06 133 SER A N 1
ATOM 1040 C CA . SER A 1 133 ? -0.239 -9.788 -24.699 1.00 93.06 133 SER A CA 1
ATOM 1041 C C . SER A 1 133 ? -0.925 -8.806 -23.745 1.00 93.06 133 SER A C 1
ATOM 1043 O O . SER A 1 133 ? -1.282 -7.705 -24.158 1.00 93.06 133 SER A O 1
ATOM 1045 N N . SER A 1 134 ? -1.091 -9.185 -22.475 1.00 93.31 134 SER A N 1
ATOM 1046 C CA . SER A 1 134 ? -1.793 -8.375 -21.478 1.00 93.31 134 SER A CA 1
ATOM 1047 C C . SER A 1 134 ? -0.909 -7.328 -20.793 1.00 93.31 134 SER A C 1
ATOM 1049 O O . SER A 1 134 ? -1.435 -6.385 -20.197 1.00 93.31 134 SER A O 1
ATOM 1051 N N . ILE A 1 135 ? 0.420 -7.458 -20.907 1.00 94.19 135 ILE A N 1
ATOM 1052 C CA . ILE A 1 135 ? 1.367 -6.540 -20.268 1.00 94.19 135 ILE A CA 1
ATOM 1053 C C . ILE A 1 135 ? 1.311 -5.143 -20.894 1.00 94.19 135 ILE A C 1
ATOM 1055 O O . ILE A 1 135 ? 1.100 -4.977 -22.099 1.00 94.19 135 ILE A O 1
ATOM 1059 N N . LYS A 1 136 ? 1.560 -4.114 -20.083 1.00 91.69 136 LYS A N 1
ATOM 1060 C CA . LYS A 1 136 ? 1.528 -2.707 -20.506 1.00 91.69 136 LYS A CA 1
ATOM 1061 C C . LYS A 1 136 ? 2.758 -1.940 -20.039 1.00 91.69 136 LYS A C 1
ATOM 1063 O O . LYS A 1 136 ? 3.539 -2.389 -19.209 1.00 91.69 136 LYS A O 1
ATOM 1068 N N . GLY A 1 137 ? 2.934 -0.747 -20.605 1.00 89.31 137 GLY A N 1
ATOM 1069 C CA . GLY A 1 137 ? 3.802 0.267 -20.010 1.00 89.31 137 GLY A CA 1
ATOM 1070 C C . GLY A 1 137 ? 5.302 -0.032 -20.019 1.00 89.31 137 GLY A C 1
ATOM 1071 O O . GLY A 1 137 ? 6.001 0.577 -19.226 1.00 89.31 137 GLY A O 1
ATOM 1072 N N . ILE A 1 138 ? 5.812 -0.896 -20.907 1.00 93.31 138 ILE A N 1
ATOM 1073 C CA . ILE A 1 138 ? 7.227 -1.315 -20.914 1.00 93.31 138 ILE A CA 1
ATOM 1074 C C . ILE A 1 138 ? 8.186 -0.109 -20.848 1.00 93.31 138 ILE A C 1
ATOM 1076 O O . ILE A 1 138 ? 8.100 0.832 -21.649 1.00 93.31 138 ILE A O 1
ATOM 1080 N N . ARG A 1 139 ? 9.116 -0.151 -19.891 1.00 91.00 139 ARG A N 1
ATOM 1081 C CA . ARG A 1 139 ? 10.212 0.807 -19.705 1.00 91.00 139 ARG A CA 1
ATOM 1082 C C . ARG A 1 139 ? 11.529 0.059 -19.588 1.00 91.00 139 ARG A C 1
ATOM 1084 O O . ARG A 1 139 ? 11.717 -0.715 -18.656 1.00 91.00 139 ARG A O 1
ATOM 1091 N N . LEU A 1 140 ? 12.437 0.310 -20.525 1.00 91.50 140 LEU A N 1
ATOM 1092 C CA . LEU A 1 140 ? 13.797 -0.212 -20.458 1.00 91.50 140 LEU A CA 1
ATOM 1093 C C . LEU A 1 140 ? 14.599 0.534 -19.389 1.00 91.50 140 LEU A C 1
ATOM 1095 O O . LEU A 1 140 ? 14.462 1.749 -19.243 1.00 91.50 140 LEU A O 1
ATOM 1099 N N . PHE A 1 141 ? 15.470 -0.184 -18.692 1.00 89.06 141 PHE A N 1
ATOM 1100 C CA . PHE A 1 141 ? 16.457 0.395 -17.789 1.00 89.06 141 PHE A CA 1
ATOM 1101 C C . PHE A 1 141 ? 17.811 -0.291 -17.968 1.00 89.06 141 PHE A C 1
ATOM 1103 O O . PHE A 1 141 ? 17.916 -1.424 -18.449 1.00 89.06 141 PHE A O 1
ATOM 1110 N N . LYS A 1 142 ? 18.870 0.416 -17.573 1.00 86.69 142 LYS A N 1
ATOM 1111 C CA . LYS A 1 142 ? 20.247 -0.065 -17.649 1.00 86.69 142 LYS A CA 1
ATOM 1112 C C . LYS A 1 142 ? 20.984 0.330 -16.374 1.00 86.69 142 LYS A C 1
ATOM 1114 O O . LYS A 1 142 ? 21.274 1.503 -16.171 1.00 86.69 142 LYS A O 1
ATOM 1119 N N . GLU A 1 143 ? 21.309 -0.663 -15.559 1.00 77.25 143 GLU A N 1
ATOM 1120 C CA . GLU A 1 143 ? 22.096 -0.546 -14.330 1.00 77.25 143 GLU A CA 1
ATOM 1121 C C . GLU A 1 143 ? 23.308 -1.469 -14.452 1.00 77.25 143 GLU A C 1
ATOM 1123 O O . GLU A 1 143 ? 23.235 -2.646 -14.112 1.00 77.25 143 GLU A O 1
ATOM 1128 N N . GLN A 1 144 ? 24.418 -0.966 -15.004 1.00 73.50 144 GLN A N 1
ATOM 1129 C CA . GLN A 1 144 ? 25.585 -1.803 -15.312 1.00 73.50 144 GLN A CA 1
ATOM 1130 C C . GLN A 1 144 ? 26.007 -2.658 -14.098 1.00 73.50 144 GLN A C 1
ATOM 1132 O O . GLN A 1 144 ? 26.147 -2.107 -13.007 1.00 73.50 144 GLN A O 1
ATOM 1137 N N . PRO A 1 145 ? 26.222 -3.979 -14.264 1.00 74.19 145 PRO A N 1
ATOM 1138 C CA . PRO A 1 145 ? 26.296 -4.744 -15.519 1.00 74.19 145 PRO A CA 1
ATOM 1139 C C . PRO A 1 145 ? 24.948 -5.302 -16.026 1.00 74.19 145 PRO A C 1
ATOM 1141 O O . PRO A 1 145 ? 24.916 -6.002 -17.035 1.00 74.19 145 PRO A O 1
ATOM 1144 N N . VAL A 1 146 ? 23.842 -5.019 -15.341 1.00 78.12 146 VAL A N 1
ATOM 1145 C CA . VAL A 1 146 ? 22.507 -5.562 -15.613 1.00 78.12 146 VAL A CA 1
ATOM 1146 C C . VAL A 1 146 ? 21.681 -4.584 -16.451 1.00 78.12 146 VAL A C 1
ATOM 1148 O O . VAL A 1 146 ? 21.711 -3.367 -16.282 1.00 78.12 146 VAL A O 1
ATOM 1151 N N . MET A 1 147 ? 20.894 -5.103 -17.380 1.00 89.25 147 MET A N 1
ATOM 1152 C CA . MET A 1 147 ? 19.855 -4.319 -18.040 1.00 89.25 147 MET A CA 1
ATOM 1153 C C . MET A 1 147 ? 18.547 -5.076 -18.025 1.00 89.25 147 MET A C 1
ATOM 1155 O O . MET A 1 147 ? 18.493 -6.248 -17.657 1.00 89.25 147 MET A O 1
ATOM 1159 N N . GLY A 1 148 ? 17.468 -4.398 -18.368 1.00 92.50 148 GLY A N 1
ATOM 1160 C CA . GLY A 1 148 ? 16.173 -5.020 -18.245 1.00 92.50 148 GLY A CA 1
ATOM 1161 C C . GLY A 1 148 ? 15.037 -4.116 -18.638 1.00 92.50 148 GLY A C 1
ATOM 1162 O O . GLY A 1 148 ? 15.220 -3.049 -19.229 1.00 92.50 148 GLY A O 1
ATOM 1163 N N . ALA A 1 149 ? 13.850 -4.573 -18.280 1.00 93.88 149 ALA A N 1
ATOM 1164 C CA . ALA A 1 149 ? 12.637 -3.821 -18.476 1.00 93.88 149 ALA A CA 1
ATOM 1165 C C . ALA A 1 149 ? 11.713 -3.971 -17.279 1.00 93.88 149 ALA A C 1
ATOM 1167 O O . ALA A 1 149 ? 11.598 -5.050 -16.698 1.00 93.88 149 ALA A O 1
ATOM 1168 N N . ALA A 1 150 ? 11.039 -2.882 -16.948 1.00 93.88 150 ALA A N 1
ATOM 1169 C CA . ALA A 1 150 ? 9.881 -2.892 -16.081 1.00 93.88 150 ALA A CA 1
ATOM 1170 C C . ALA A 1 150 ? 8.612 -2.849 -16.941 1.00 93.88 150 ALA A C 1
ATOM 1172 O O . ALA A 1 150 ? 8.582 -2.150 -17.958 1.00 93.88 150 ALA A O 1
ATOM 1173 N N . PHE A 1 151 ? 7.577 -3.589 -16.559 1.00 94.88 151 PHE A N 1
ATOM 1174 C CA . PHE A 1 151 ? 6.288 -3.614 -17.252 1.00 94.88 151 PHE A CA 1
ATOM 1175 C C . PHE A 1 151 ? 5.152 -3.901 -16.273 1.00 94.88 151 PHE A C 1
ATOM 1177 O O . PHE A 1 151 ? 5.363 -4.502 -15.224 1.00 94.88 151 PHE A O 1
ATOM 1184 N N . ASP A 1 152 ? 3.949 -3.466 -16.622 1.00 94.44 152 ASP A N 1
ATOM 1185 C CA . ASP A 1 152 ? 2.755 -3.637 -15.801 1.00 94.44 152 ASP A CA 1
ATOM 1186 C C . ASP A 1 152 ? 1.974 -4.881 -16.218 1.00 94.44 152 ASP A C 1
ATOM 1188 O O . ASP A 1 152 ? 1.733 -5.088 -17.408 1.00 94.44 152 ASP A O 1
ATOM 1192 N N . VAL A 1 153 ? 1.541 -5.668 -15.234 1.00 94.00 153 VAL A N 1
ATOM 1193 C CA . VAL A 1 153 ? 0.673 -6.844 -15.388 1.00 94.00 153 VAL A CA 1
ATOM 1194 C C . VAL A 1 153 ? -0.672 -6.557 -14.709 1.00 94.00 153 VAL A C 1
ATOM 1196 O O . VAL A 1 153 ? -0.659 -6.025 -13.594 1.00 94.00 153 VAL A O 1
ATOM 1199 N N . PRO A 1 154 ? -1.822 -6.845 -15.353 1.00 92.25 154 PRO A N 1
ATOM 1200 C CA . PRO A 1 154 ? -3.139 -6.743 -14.718 1.00 92.25 154 PRO A CA 1
ATOM 1201 C C . PRO A 1 154 ? -3.225 -7.563 -13.426 1.00 92.25 154 PRO A C 1
ATOM 1203 O O . PRO A 1 154 ? -2.712 -8.678 -13.371 1.00 92.25 154 PRO A O 1
ATOM 1206 N N . GLN A 1 155 ? -3.867 -7.022 -12.389 1.00 89.38 155 GLN A N 1
ATOM 1207 C CA . GLN A 1 155 ? -3.903 -7.633 -11.055 1.00 89.38 155 GLN A CA 1
ATOM 1208 C C . GLN A 1 155 ? -4.508 -9.046 -11.051 1.00 89.38 155 GLN A C 1
ATOM 1210 O O . GLN A 1 155 ? -4.060 -9.895 -10.289 1.00 89.38 155 GLN A O 1
ATOM 1215 N N . ASP A 1 156 ? -5.493 -9.298 -11.912 1.00 90.94 156 ASP A N 1
ATOM 1216 C CA . ASP A 1 156 ? -6.158 -10.591 -12.104 1.00 90.94 156 ASP A CA 1
ATOM 1217 C C . ASP A 1 156 ? -5.260 -11.662 -12.742 1.00 90.94 156 ASP A C 1
ATOM 1219 O O . ASP A 1 156 ? -5.625 -12.830 -12.735 1.00 90.94 156 ASP A O 1
ATOM 1223 N N . LYS A 1 157 ? -4.088 -11.274 -13.258 1.00 91.69 157 LYS A N 1
ATOM 1224 C CA . LYS A 1 157 ? -3.124 -12.151 -13.942 1.00 91.69 157 LYS A CA 1
ATOM 1225 C C . LYS A 1 157 ? -1.788 -12.268 -13.213 1.00 91.69 157 LYS A C 1
ATOM 1227 O O . LYS A 1 157 ? -0.842 -12.848 -13.729 1.00 91.69 157 LYS A O 1
ATOM 1232 N N . VAL A 1 158 ? -1.660 -11.663 -12.030 1.00 90.12 158 VAL A N 1
ATOM 1233 C CA . VAL A 1 158 ? -0.379 -11.573 -11.309 1.00 90.12 158 VAL A CA 1
ATOM 1234 C C . VAL A 1 158 ? 0.159 -12.944 -10.913 1.00 90.12 158 VAL A C 1
ATOM 1236 O O . VAL A 1 158 ? 1.352 -13.174 -11.082 1.00 90.12 158 VAL A O 1
ATOM 1239 N N . GLU A 1 159 ? -0.700 -13.842 -10.427 1.00 90.38 159 GLU A N 1
ATOM 1240 C CA . GLU A 1 159 ? -0.293 -15.174 -9.950 1.00 90.38 159 GLU A CA 1
ATOM 1241 C C . GLU A 1 159 ? 0.345 -16.027 -11.053 1.00 90.38 159 GLU A C 1
ATOM 1243 O O . GLU A 1 159 ? 1.171 -16.884 -10.778 1.00 90.38 159 GLU A O 1
ATOM 1248 N N . GLU A 1 160 ? 0.016 -15.767 -12.317 1.00 91.81 160 GLU A N 1
ATOM 1249 C CA . GLU A 1 160 ? 0.544 -16.522 -13.456 1.00 91.81 160 GLU A CA 1
ATOM 1250 C C . GLU A 1 160 ? 1.942 -16.043 -13.889 1.00 91.81 160 GLU A C 1
ATOM 1252 O O . GLU A 1 160 ? 2.579 -16.673 -14.734 1.00 91.81 160 GLU A O 1
ATOM 1257 N N . PHE A 1 161 ? 2.402 -14.907 -13.354 1.00 89.56 161 PHE A N 1
ATOM 1258 C CA . PHE A 1 161 ? 3.722 -14.323 -13.610 1.00 89.56 161 PHE A CA 1
ATOM 1259 C C . PHE A 1 161 ? 4.717 -14.536 -12.452 1.00 89.56 161 PHE A C 1
ATOM 1261 O O . PHE A 1 161 ? 5.890 -14.187 -12.623 1.00 89.56 161 PHE A O 1
ATOM 1268 N N . GLU A 1 162 ? 4.267 -15.049 -11.300 1.00 85.81 162 GLU A N 1
ATOM 1269 C CA . GLU A 1 162 ? 5.097 -15.388 -10.125 1.00 85.81 162 GLU A CA 1
ATOM 1270 C C . GLU A 1 162 ? 5.637 -16.824 -10.192 1.00 85.81 162 GLU A C 1
ATOM 1272 O O . GLU A 1 162 ? 6.827 -16.998 -9.834 1.00 85.81 162 GLU A O 1
#

Sequence (162 aa):
VAVTFFTPREMHQLRAIEWRIKTKMRQISAPQPEEIVKANARDIKLSVEEVHSDVLPLFEKTAEEMIQDMGATKALCAALAVIAGQTKPLPARSLLSSLEGFKTFVIKTTQPMAESRMVFVLLRKVLPQELVSSIKGIRLFKEQPVMGAAFDVPQDKVEEFE

InterPro domains:
  IPR012562 GUCT [PF08152] (85-162)
  IPR035979 RNA-binding domain superfamily [SSF54928] (90-161)
  IPR059027 DDX21/DDX50 dimerisation domain [PF26142] (32-83)